Protein AF-A0A3B3HGQ7-F1 (afdb_monomer_lite)

Foldseek 3Di:
DDDPPDPPDDPPDDPVRVVVSVVVVVVVVVVVVVVVVVVVVVVVVVVVVVVVVVVVVVVVVVVVVVVVVVPDDPPQDDDPVRDHDDDDPDDDPPDDDDDDDDDDDDDDDDDDDD

Secondary structure (DSSP, 8-state):
----------TT--HHHHHHHHHHHHHHHHHHHHHHHHHHHHHHHHHHHHHHHHHHHHHHHHHHHHHHHHSS-----B-TT-PBP-------------PPPPP-----------

Structure (mmCIF, N/CA/C/O backbone):
data_AF-A0A3B3HGQ7-F1
#
_entry.id   AF-A0A3B3HGQ7-F1
#
loop_
_atom_site.group_PDB
_atom_site.id
_atom_site.type_symbol
_atom_site.label_atom_id
_atom_site.label_alt_id
_atom_site.label_comp_id
_atom_site.label_asym_id
_atom_site.label_entity_id
_atom_site.label_seq_id
_atom_site.pdbx_PDB_ins_code
_atom_site.Cartn_x
_atom_site.Cartn_y
_atom_site.Cartn_z
_atom_site.occupancy
_atom_site.B_iso_or_equiv
_atom_site.auth_seq_id
_atom_site.auth_comp_id
_atom_site.auth_asym_id
_atom_site.auth_atom_id
_atom_site.pdbx_PDB_model_num
ATOM 1 N N . MET A 1 1 ? 12.260 -3.301 5.645 1.00 44.53 1 MET A N 1
ATOM 2 C CA . MET A 1 1 ? 13.405 -2.471 5.221 1.00 44.53 1 MET A CA 1
ATOM 3 C C . MET A 1 1 ? 13.067 -1.932 3.849 1.00 44.53 1 MET A C 1
ATOM 5 O O . MET A 1 1 ? 12.835 -2.732 2.957 1.00 44.53 1 MET A O 1
ATOM 9 N N . SER A 1 2 ? 12.909 -0.620 3.703 1.00 55.00 2 SER A N 1
ATOM 10 C CA . SER A 1 2 ? 12.791 0.007 2.387 1.00 55.00 2 SER A CA 1
ATOM 11 C C . SER A 1 2 ? 14.203 0.291 1.888 1.00 55.00 2 SER A C 1
ATOM 13 O O . SER A 1 2 ? 14.837 1.236 2.354 1.00 55.00 2 SER A O 1
ATOM 15 N N . GLU A 1 3 ? 14.708 -0.554 0.993 1.00 64.00 3 GLU A N 1
ATOM 16 C CA . GLU A 1 3 ? 15.814 -0.160 0.125 1.00 64.00 3 GLU A CA 1
ATOM 17 C C . GLU A 1 3 ? 15.313 0.983 -0.763 1.00 64.00 3 GLU A C 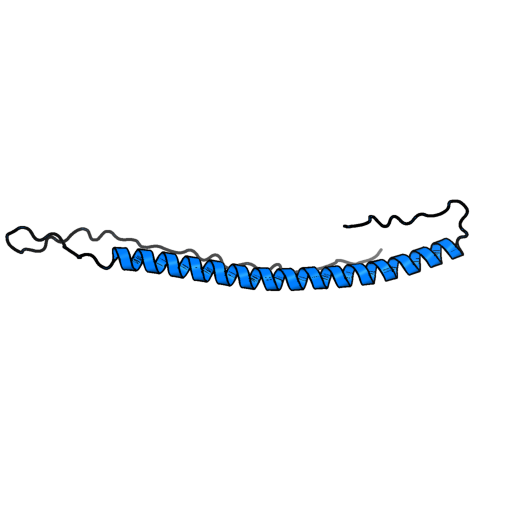1
ATOM 19 O O . GLU A 1 3 ? 14.281 0.878 -1.441 1.00 64.00 3 GLU A O 1
ATOM 24 N N . ASN A 1 4 ? 15.996 2.123 -0.660 1.00 61.78 4 ASN A N 1
ATOM 25 C CA . ASN A 1 4 ? 15.876 3.195 -1.632 1.00 61.78 4 ASN A CA 1
ATOM 26 C C . ASN A 1 4 ? 16.618 2.706 -2.876 1.00 61.78 4 ASN A C 1
ATOM 28 O O . ASN A 1 4 ? 17.834 2.843 -2.974 1.00 61.78 4 ASN A O 1
ATOM 32 N N . ASP A 1 5 ? 15.879 2.050 -3.769 1.00 67.50 5 ASP A N 1
ATOM 33 C CA . ASP A 1 5 ? 16.381 1.577 -5.058 1.00 67.50 5 ASP A CA 1
ATOM 34 C C . ASP A 1 5 ? 16.530 2.782 -5.996 1.00 67.50 5 ASP A C 1
ATOM 36 O O . ASP A 1 5 ? 15.691 3.026 -6.873 1.00 67.50 5 ASP A O 1
ATOM 40 N N . ASP A 1 6 ? 17.559 3.591 -5.747 1.00 70.94 6 ASP A N 1
ATOM 41 C CA . ASP A 1 6 ? 17.947 4.677 -6.633 1.00 70.94 6 ASP A CA 1
ATOM 42 C C . ASP A 1 6 ? 18.373 4.096 -7.988 1.00 70.94 6 ASP A C 1
ATOM 44 O O . ASP A 1 6 ? 19.082 3.089 -8.080 1.00 70.94 6 ASP A O 1
ATOM 48 N N . ILE A 1 7 ? 17.924 4.726 -9.076 1.00 69.38 7 ILE A N 1
ATOM 49 C CA . ILE A 1 7 ? 18.336 4.328 -10.421 1.00 69.38 7 ILE A CA 1
ATOM 50 C C . ILE A 1 7 ? 19.794 4.753 -10.598 1.00 69.38 7 ILE A C 1
ATOM 52 O O . ILE A 1 7 ? 20.079 5.899 -10.939 1.00 69.38 7 ILE A O 1
ATOM 56 N N . GLU A 1 8 ? 20.719 3.821 -10.401 1.00 74.81 8 GLU A N 1
ATOM 57 C CA . GLU A 1 8 ? 22.127 4.039 -10.721 1.00 74.81 8 GLU A CA 1
ATOM 58 C C . GLU A 1 8 ? 22.286 4.111 -12.247 1.00 74.81 8 GLU A C 1
ATOM 60 O O . GLU A 1 8 ? 22.254 3.094 -12.946 1.00 74.81 8 GLU A O 1
ATOM 65 N N . VAL A 1 9 ? 22.352 5.319 -12.802 1.00 70.56 9 VAL A N 1
ATOM 66 C CA . VAL A 1 9 ? 22.639 5.519 -14.225 1.00 70.56 9 VAL A CA 1
ATOM 67 C C . VAL A 1 9 ? 24.147 5.627 -14.374 1.00 70.56 9 VAL A C 1
ATOM 69 O O . VAL A 1 9 ? 24.746 6.586 -13.894 1.00 70.56 9 VAL A O 1
ATOM 72 N N . ASP A 1 10 ? 24.748 4.645 -15.039 1.00 78.88 10 ASP A N 1
ATOM 73 C CA . ASP A 1 10 ? 26.144 4.731 -15.453 1.00 78.88 10 ASP A CA 1
ATOM 74 C C . ASP A 1 10 ? 26.289 5.900 -16.439 1.00 78.88 10 ASP A C 1
ATOM 76 O O . ASP A 1 10 ? 25.510 6.016 -17.392 1.00 78.88 10 ASP A O 1
ATOM 80 N N . SER A 1 11 ? 27.243 6.798 -16.197 1.00 76.31 11 SER A N 1
ATOM 81 C CA . SER A 1 11 ? 27.434 8.004 -17.010 1.00 76.31 11 SER A CA 1
ATOM 82 C C . SER A 1 11 ? 27.799 7.687 -18.462 1.00 76.31 11 SER A C 1
ATOM 84 O O . SER A 1 11 ? 27.541 8.512 -19.339 1.00 76.31 11 SER A O 1
ATOM 86 N N . ASP A 1 12 ? 28.323 6.484 -18.716 1.00 84.75 12 ASP A N 1
ATOM 87 C CA . ASP A 1 12 ? 28.682 5.994 -20.050 1.00 84.75 12 ASP A CA 1
ATOM 88 C C . ASP A 1 12 ? 27.590 5.100 -20.679 1.00 84.75 12 ASP A C 1
ATOM 90 O O . ASP A 1 12 ? 27.791 4.506 -21.744 1.00 84.75 12 ASP A O 1
ATOM 94 N N . ALA A 1 13 ? 26.407 4.998 -20.059 1.00 86.38 13 ALA A N 1
ATOM 95 C CA . ALA A 1 13 ? 25.307 4.199 -20.586 1.00 86.38 13 ALA A CA 1
ATOM 96 C C . ALA A 1 13 ? 24.765 4.774 -21.903 1.00 86.38 13 ALA A C 1
ATOM 98 O O . ALA A 1 13 ? 24.434 5.956 -22.032 1.00 86.38 13 ALA A O 1
ATOM 99 N N . SER A 1 14 ? 24.586 3.903 -22.893 1.00 93.56 14 SER A N 1
ATOM 100 C CA . SER A 1 14 ? 23.926 4.282 -24.138 1.00 93.56 14 SER A CA 1
ATOM 101 C C . SER A 1 14 ? 22.461 4.660 -23.894 1.00 93.56 14 SER A C 1
ATOM 103 O O . SER A 1 14 ? 21.790 4.145 -22.997 1.00 93.56 14 SER A O 1
ATOM 105 N N . ARG A 1 15 ? 21.911 5.520 -24.759 1.00 93.25 15 ARG A N 1
ATOM 106 C CA . ARG A 1 15 ? 20.502 5.939 -24.679 1.00 93.25 15 ARG A CA 1
ATOM 107 C C . ARG A 1 15 ? 19.530 4.753 -24.655 1.00 93.25 15 ARG A C 1
ATOM 109 O O . ARG A 1 15 ? 18.523 4.824 -23.961 1.00 93.25 15 ARG A O 1
ATOM 116 N N . ALA A 1 16 ? 19.824 3.688 -25.403 1.00 94.38 16 ALA A N 1
ATOM 117 C CA . ALA A 1 16 ? 19.011 2.472 -25.402 1.00 94.38 16 ALA A CA 1
ATOM 118 C C . ALA A 1 16 ? 18.998 1.811 -24.014 1.00 94.38 16 ALA A C 1
ATOM 120 O O . ALA A 1 16 ? 17.925 1.577 -23.472 1.00 94.38 16 ALA A O 1
ATOM 121 N N . GLN A 1 17 ? 20.165 1.644 -23.384 1.00 91.69 17 GLN A N 1
ATOM 122 C CA . GLN A 1 17 ? 20.276 1.069 -22.036 1.00 91.69 17 GLN A CA 1
ATOM 123 C C . GLN A 1 17 ? 19.530 1.894 -20.979 1.00 91.69 17 GLN A C 1
ATOM 125 O O . GLN A 1 17 ? 18.884 1.329 -20.100 1.00 91.69 17 GLN A O 1
ATOM 130 N N . ILE A 1 18 ? 19.575 3.227 -21.074 1.00 92.25 18 ILE A N 1
ATOM 131 C CA . ILE A 1 18 ? 18.828 4.110 -20.166 1.00 92.25 18 ILE A CA 1
ATOM 132 C C . ILE A 1 18 ? 17.316 3.904 -20.332 1.00 92.25 18 ILE A C 1
ATOM 134 O O . ILE A 1 18 ? 16.592 3.835 -19.340 1.00 92.25 18 ILE A O 1
ATOM 138 N N . LEU A 1 19 ? 16.830 3.791 -21.572 1.00 94.62 19 LEU A N 1
ATOM 139 C CA . LEU A 1 19 ? 15.410 3.563 -21.853 1.00 94.62 19 LEU A CA 1
ATOM 140 C C . LEU A 1 19 ? 14.941 2.182 -21.381 1.00 94.62 19 LEU A C 1
ATOM 142 O O . LEU A 1 19 ? 13.858 2.081 -20.799 1.00 94.62 19 LEU A O 1
ATOM 146 N N . ASP A 1 20 ? 15.755 1.148 -21.585 1.00 93.19 20 ASP A N 1
ATOM 147 C CA . ASP A 1 20 ? 15.462 -0.212 -21.128 1.00 93.19 20 ASP A CA 1
ATOM 148 C C . ASP A 1 20 ? 15.376 -0.251 -19.596 1.00 93.19 20 ASP A C 1
ATOM 150 O O . ASP A 1 20 ? 14.345 -0.640 -19.042 1.00 93.19 20 ASP A O 1
ATOM 154 N N . LYS A 1 21 ? 16.388 0.291 -18.902 1.00 91.06 21 LYS A N 1
ATOM 155 C CA . LYS A 1 21 ? 16.417 0.362 -17.432 1.00 91.06 21 LYS A CA 1
ATOM 156 C C . LYS A 1 21 ? 15.266 1.197 -16.867 1.00 91.06 21 LYS A C 1
ATOM 158 O O . LYS A 1 21 ? 14.649 0.811 -15.875 1.00 91.06 21 LYS A O 1
ATOM 163 N N . ALA A 1 22 ? 14.928 2.319 -17.504 1.00 92.06 22 ALA A N 1
ATOM 164 C CA . ALA A 1 22 ? 13.776 3.127 -17.106 1.00 92.06 22 ALA A CA 1
ATOM 165 C C . ALA A 1 22 ? 12.459 2.351 -17.264 1.00 92.06 22 ALA A C 1
ATOM 167 O O . ALA A 1 22 ? 11.594 2.406 -16.388 1.00 92.06 22 ALA A O 1
ATOM 168 N N . THR A 1 23 ? 12.311 1.597 -18.354 1.00 95.75 23 THR A N 1
ATOM 169 C CA . THR A 1 23 ? 11.121 0.778 -18.608 1.00 95.75 23 THR A CA 1
ATOM 170 C C . THR A 1 23 ? 10.979 -0.326 -17.563 1.00 95.75 23 THR A C 1
ATOM 172 O O . THR A 1 23 ? 9.897 -0.492 -16.991 1.00 95.75 23 THR A O 1
ATOM 175 N N . GLU A 1 24 ? 12.064 -1.040 -17.264 1.00 93.38 24 GLU A N 1
ATOM 176 C CA . GLU A 1 24 ? 12.102 -2.058 -16.211 1.00 93.38 24 GLU A CA 1
ATOM 177 C C . GLU A 1 24 ? 11.755 -1.471 -14.843 1.00 93.38 24 GLU A C 1
ATOM 179 O O . GLU A 1 24 ? 10.905 -2.018 -14.133 1.00 93.38 24 GLU A O 1
ATOM 184 N N . TYR A 1 25 ? 12.337 -0.321 -14.497 1.00 94.12 25 TYR A N 1
ATOM 185 C CA . TYR A 1 25 ? 12.080 0.341 -13.223 1.00 94.12 25 TYR A CA 1
ATOM 186 C C . TYR A 1 25 ? 10.622 0.784 -13.084 1.00 94.12 25 TYR A C 1
ATOM 188 O O . TYR A 1 25 ? 10.000 0.540 -12.052 1.00 94.12 25 TYR A O 1
ATOM 196 N N . ILE A 1 26 ? 10.022 1.356 -14.134 1.00 94.75 26 ILE A N 1
ATOM 197 C CA . ILE A 1 26 ? 8.595 1.711 -14.127 1.00 94.75 26 ILE A CA 1
ATOM 198 C C . ILE A 1 26 ? 7.737 0.469 -13.851 1.00 94.75 26 ILE A C 1
ATOM 200 O O . ILE A 1 26 ? 6.806 0.524 -13.046 1.00 94.75 26 ILE A O 1
ATOM 204 N N . GLN A 1 27 ? 8.031 -0.663 -14.493 1.00 96.62 27 GLN A N 1
ATOM 205 C CA . GLN A 1 27 ? 7.280 -1.903 -14.275 1.00 96.62 27 GLN A CA 1
ATOM 206 C C . GLN A 1 27 ? 7.501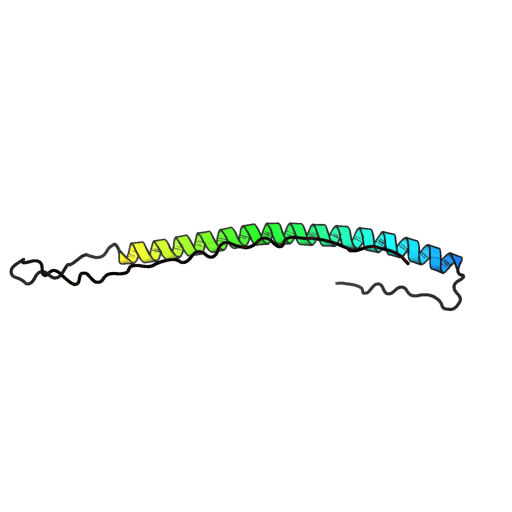 -2.486 -12.877 1.00 96.62 27 GLN A C 1
ATOM 208 O O . GLN A 1 27 ? 6.561 -2.991 -12.258 1.00 96.62 27 GLN A O 1
ATOM 213 N N . PHE A 1 28 ? 8.732 -2.438 -12.373 1.00 94.38 28 PHE A N 1
ATOM 214 C CA . PHE A 1 28 ? 9.059 -2.831 -11.009 1.00 94.38 28 PHE A CA 1
ATOM 215 C C . PHE A 1 28 ? 8.294 -1.979 -9.992 1.00 94.38 28 PHE A C 1
ATOM 217 O O . PHE A 1 28 ? 7.564 -2.531 -9.173 1.00 94.38 28 PHE A O 1
ATOM 224 N N . MET A 1 29 ? 8.357 -0.652 -10.107 1.00 95.81 29 MET A N 1
ATOM 225 C CA . MET A 1 29 ? 7.661 0.267 -9.205 1.00 95.81 29 MET A CA 1
ATOM 226 C C . MET A 1 29 ? 6.143 0.104 -9.265 1.00 95.81 29 MET A C 1
ATOM 228 O O . MET A 1 29 ? 5.483 0.169 -8.233 1.00 95.81 29 MET A O 1
ATOM 232 N N . ARG A 1 30 ? 5.565 -0.188 -10.438 1.00 97.00 30 ARG A N 1
ATOM 233 C CA . ARG A 1 30 ? 4.136 -0.537 -10.546 1.00 97.00 30 ARG A CA 1
ATOM 234 C C . ARG A 1 30 ? 3.782 -1.773 -9.718 1.00 97.00 30 ARG A C 1
ATOM 236 O O . ARG A 1 30 ? 2.785 -1.746 -9.003 1.00 97.00 30 ARG A O 1
ATOM 243 N N . ARG A 1 31 ? 4.593 -2.835 -9.795 1.00 96.81 31 ARG A N 1
ATOM 244 C CA . ARG A 1 31 ? 4.402 -4.059 -8.996 1.00 96.81 31 ARG A CA 1
ATOM 245 C C . ARG A 1 31 ? 4.595 -3.787 -7.502 1.00 96.81 31 ARG A C 1
ATOM 247 O O . ARG A 1 31 ? 3.739 -4.172 -6.715 1.00 96.81 31 ARG A O 1
ATOM 254 N N . LYS A 1 32 ? 5.652 -3.058 -7.129 1.00 96.00 32 LYS A N 1
ATOM 255 C CA . LYS A 1 32 ? 5.946 -2.655 -5.742 1.00 96.00 32 LYS A CA 1
ATOM 256 C C . LYS A 1 32 ? 4.791 -1.849 -5.136 1.00 96.00 32 LYS A C 1
ATOM 258 O O . LYS A 1 32 ? 4.307 -2.182 -4.060 1.00 96.00 32 LYS A O 1
ATOM 263 N N . ASN A 1 33 ? 4.274 -0.863 -5.870 1.00 96.50 33 ASN A N 1
ATOM 264 C CA . ASN A 1 33 ? 3.115 -0.074 -5.448 1.00 96.50 33 ASN A CA 1
ATOM 265 C C . ASN A 1 33 ? 1.850 -0.923 -5.309 1.00 96.50 33 ASN A C 1
ATOM 267 O O . ASN A 1 33 ? 1.055 -0.677 -4.409 1.00 96.50 33 ASN A O 1
ATOM 271 N N . HIS A 1 34 ? 1.653 -1.917 -6.177 1.00 98.00 34 HIS A N 1
ATOM 272 C CA . HIS A 1 34 ? 0.513 -2.822 -6.068 1.00 98.00 34 HIS A CA 1
ATOM 273 C C . HIS A 1 34 ? 0.555 -3.638 -4.771 1.00 98.00 34 HIS A C 1
ATOM 275 O O . HIS A 1 34 ? -0.443 -3.679 -4.056 1.00 98.00 34 HIS A O 1
ATOM 281 N N . THR A 1 35 ? 1.715 -4.206 -4.425 1.00 97.50 35 THR A N 1
ATOM 282 C CA . THR A 1 35 ? 1.905 -4.903 -3.145 1.00 97.50 35 THR A CA 1
ATOM 283 C C . THR A 1 35 ? 1.678 -3.967 -1.960 1.00 97.50 35 THR A C 1
ATOM 285 O O . THR A 1 35 ? 0.908 -4.298 -1.069 1.00 97.50 35 THR A O 1
ATOM 288 N N . HIS A 1 36 ? 2.247 -2.758 -1.976 1.00 97.88 36 HIS A N 1
ATOM 289 C CA . HIS A 1 36 ? 2.012 -1.788 -0.900 1.00 97.88 36 HIS A CA 1
ATOM 290 C C . HIS A 1 36 ? 0.542 -1.391 -0.763 1.00 97.88 36 HIS A C 1
ATOM 292 O O . HIS A 1 36 ? 0.059 -1.219 0.351 1.00 97.88 36 HIS A O 1
ATOM 298 N N . GLN A 1 37 ? -0.184 -1.254 -1.874 1.00 98.62 37 GLN A N 1
ATOM 299 C CA . GLN A 1 37 ? -1.611 -0.958 -1.828 1.00 98.62 37 GLN A CA 1
ATOM 300 C C . GLN A 1 37 ? -2.397 -2.107 -1.188 1.00 98.62 37 GLN A C 1
ATOM 302 O O . GLN A 1 37 ? -3.264 -1.849 -0.357 1.00 98.62 37 GLN A O 1
ATOM 307 N N . GLN A 1 38 ? -2.054 -3.354 -1.521 1.00 98.50 38 GLN A N 1
ATOM 308 C CA . GLN A 1 38 ? -2.635 -4.533 -0.885 1.00 98.50 38 GLN A CA 1
ATOM 309 C C . GLN A 1 38 ? -2.362 -4.544 0.627 1.00 98.50 38 GLN A C 1
ATOM 311 O O . GLN A 1 38 ? -3.300 -4.684 1.409 1.00 98.50 38 GLN A O 1
ATOM 316 N N . ASP A 1 39 ? -1.115 -4.302 1.042 1.00 98.38 39 ASP A N 1
ATOM 317 C CA . ASP A 1 39 ? -0.741 -4.235 2.459 1.00 98.38 39 ASP A CA 1
ATOM 318 C C . ASP A 1 39 ? -1.521 -3.132 3.201 1.00 98.38 39 ASP A C 1
ATOM 320 O O . ASP A 1 39 ? -2.005 -3.337 4.316 1.00 98.38 39 ASP A O 1
ATOM 324 N N . ILE A 1 40 ? -1.682 -1.955 2.581 1.00 98.69 40 ILE A N 1
ATOM 325 C CA . ILE A 1 40 ? -2.473 -0.843 3.130 1.00 98.69 40 ILE A CA 1
ATOM 326 C C . ILE A 1 40 ? -3.934 -1.258 3.320 1.00 98.69 40 ILE A C 1
ATOM 328 O O . ILE A 1 40 ? -4.532 -0.943 4.352 1.00 98.69 40 ILE A O 1
ATOM 332 N N . ASP A 1 41 ? -4.524 -1.927 2.333 1.00 98.75 41 ASP A N 1
ATOM 333 C CA . ASP A 1 41 ? -5.926 -2.333 2.379 1.00 98.75 41 ASP A CA 1
ATOM 334 C C . ASP A 1 41 ? -6.158 -3.410 3.453 1.00 98.75 41 ASP A C 1
ATOM 336 O O . ASP A 1 41 ? -7.122 -3.324 4.224 1.00 98.75 41 ASP A O 1
ATOM 340 N N . ASP A 1 42 ? -5.228 -4.357 3.587 1.00 98.69 42 ASP A N 1
ATOM 341 C CA . ASP A 1 42 ? -5.248 -5.372 4.641 1.00 98.69 42 ASP A CA 1
ATOM 342 C C . ASP A 1 42 ? -5.107 -4.744 6.037 1.00 98.69 42 ASP A C 1
ATOM 344 O O . ASP A 1 42 ? -5.882 -5.066 6.946 1.00 98.69 42 ASP A O 1
ATOM 348 N N . LEU A 1 43 ? -4.194 -3.782 6.211 1.00 98.81 43 LEU A N 1
ATOM 349 C CA . LEU A 1 43 ? -4.029 -3.044 7.469 1.00 98.81 43 LEU A CA 1
ATOM 350 C C . LEU A 1 43 ? -5.268 -2.219 7.828 1.00 98.81 43 LEU A C 1
ATOM 352 O O . LEU A 1 43 ? -5.688 -2.205 8.986 1.00 98.81 43 LEU A O 1
ATOM 356 N N . LYS A 1 44 ? -5.900 -1.560 6.852 1.00 98.75 44 LYS A N 1
ATOM 357 C CA . LYS A 1 44 ? -7.156 -0.826 7.074 1.00 98.75 44 LYS A CA 1
ATOM 358 C C . LYS A 1 44 ? -8.266 -1.749 7.564 1.00 98.75 44 LYS A C 1
ATOM 360 O O . LYS A 1 44 ? -8.981 -1.398 8.501 1.00 98.75 44 LYS A O 1
ATOM 365 N N . LYS A 1 45 ? -8.396 -2.938 6.968 1.00 98.75 45 LYS A N 1
ATOM 366 C CA . LYS A 1 45 ? -9.384 -3.938 7.391 1.00 98.75 45 LYS A CA 1
ATOM 367 C C . LYS A 1 45 ? -9.122 -4.422 8.817 1.00 98.75 45 LYS A C 1
ATOM 369 O O . LYS A 1 45 ? -10.063 -4.535 9.601 1.00 98.75 45 LYS A O 1
ATOM 374 N N . GLN A 1 46 ? -7.861 -4.682 9.162 1.00 98.75 46 GLN A N 1
ATOM 375 C CA . GLN A 1 46 ? -7.475 -5.061 10.523 1.00 98.75 46 GLN A CA 1
ATOM 376 C C . GLN A 1 46 ? -7.784 -3.945 11.530 1.00 98.75 46 GLN A C 1
ATOM 378 O O . GLN A 1 46 ? -8.410 -4.215 12.554 1.00 98.75 46 GLN A O 1
ATOM 383 N N . ASN A 1 47 ? -7.436 -2.694 11.218 1.00 98.69 47 ASN A N 1
ATOM 384 C CA . ASN A 1 47 ? -7.740 -1.546 12.076 1.00 98.69 47 ASN A CA 1
ATOM 385 C C . ASN A 1 47 ? -9.244 -1.374 12.298 1.00 98.69 47 ASN A C 1
ATOM 387 O O . ASN A 1 47 ? -9.666 -1.213 13.438 1.00 98.69 47 ASN A O 1
ATOM 391 N N . ALA A 1 48 ? -10.068 -1.503 11.254 1.00 98.62 48 ALA A N 1
ATOM 392 C CA . ALA A 1 48 ? -11.521 -1.421 11.397 1.00 98.62 48 ALA A CA 1
ATOM 393 C C . ALA A 1 48 ? -12.074 -2.467 12.387 1.00 98.62 48 ALA A C 1
ATOM 395 O O . ALA A 1 48 ? -12.933 -2.153 13.215 1.00 98.62 48 ALA A O 1
ATOM 396 N N . LEU A 1 49 ? -11.555 -3.701 12.346 1.00 98.56 49 LEU A N 1
ATOM 397 C CA . LEU A 1 49 ? -11.935 -4.756 13.291 1.00 98.56 49 LEU A CA 1
ATOM 398 C C . LEU A 1 49 ? -11.478 -4.441 14.719 1.00 98.56 49 LEU A C 1
ATOM 400 O O . LEU A 1 49 ? -12.246 -4.632 15.663 1.00 98.56 49 LEU A O 1
ATOM 404 N N . LEU A 1 50 ? -10.252 -3.946 14.887 1.00 98.50 50 LEU A N 1
ATOM 405 C CA . LEU A 1 50 ? -9.725 -3.560 16.196 1.00 98.50 50 LEU A CA 1
ATOM 406 C C . LEU A 1 50 ? -10.521 -2.399 16.799 1.00 98.50 50 LEU A C 1
ATOM 408 O O . LEU A 1 50 ? -10.928 -2.475 17.955 1.00 98.50 50 LEU A O 1
ATOM 412 N N . GLU A 1 51 ? -10.831 -1.366 16.018 1.00 98.31 51 GLU A N 1
ATOM 413 C CA . GLU A 1 51 ? -11.667 -0.251 16.467 1.00 98.31 51 GLU A CA 1
ATOM 414 C C . GLU A 1 51 ? -13.075 -0.705 16.869 1.00 98.31 51 GLU A C 1
ATOM 416 O O . GLU A 1 51 ? -13.661 -0.176 17.815 1.00 98.31 51 GLU A O 1
ATOM 421 N N . GLN A 1 52 ? -13.651 -1.682 16.159 1.00 97.94 52 GLN A N 1
ATOM 422 C CA . GLN A 1 52 ? -14.935 -2.265 16.542 1.00 97.94 52 GLN A CA 1
ATOM 423 C C . GLN A 1 52 ? -14.838 -2.990 17.891 1.00 97.94 52 GLN A C 1
ATOM 425 O O . GLN A 1 52 ? -15.730 -2.841 18.729 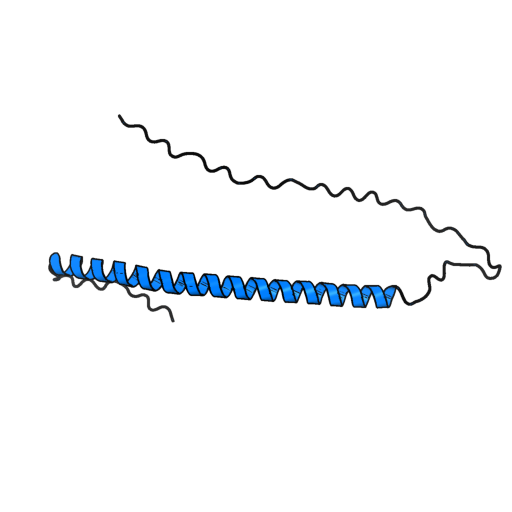1.00 97.94 52 GLN A O 1
ATOM 430 N N . GLN A 1 53 ? -13.763 -3.747 18.122 1.00 97.81 53 GLN A N 1
ATOM 431 C CA . GLN A 1 53 ? -13.531 -4.430 19.397 1.00 97.81 53 GLN A CA 1
ATOM 432 C C . GLN A 1 53 ? -13.330 -3.436 20.543 1.00 97.81 53 GLN A C 1
ATOM 434 O O . GLN A 1 53 ? -13.955 -3.593 21.591 1.00 97.81 53 GLN A O 1
ATOM 439 N N . VAL A 1 54 ? -12.527 -2.389 20.334 1.00 97.50 54 VAL A N 1
ATOM 440 C CA . VAL A 1 54 ? -12.311 -1.320 21.322 1.00 97.50 54 VAL A CA 1
ATOM 441 C C . VAL A 1 54 ? -13.641 -0.668 21.695 1.00 97.50 54 VAL A C 1
ATOM 443 O O . VAL A 1 54 ? -13.996 -0.662 22.872 1.00 97.50 54 VAL A O 1
ATOM 446 N N . ARG A 1 55 ? -14.447 -0.250 20.708 1.00 96.62 55 ARG A N 1
ATOM 447 C CA . ARG A 1 55 ? -15.780 0.333 20.952 1.00 96.62 55 ARG A CA 1
ATOM 448 C C . ARG A 1 55 ? -16.711 -0.609 21.722 1.00 96.62 55 ARG A C 1
ATOM 450 O O . ARG A 1 55 ? -17.445 -0.174 22.610 1.00 96.62 55 ARG A O 1
ATOM 457 N N . ALA A 1 56 ? -16.703 -1.905 21.401 1.00 94.44 56 ALA A N 1
ATOM 458 C CA . ALA A 1 56 ? -17.519 -2.895 22.103 1.00 94.44 56 ALA A CA 1
ATOM 459 C C . ALA A 1 56 ? -17.089 -3.067 23.571 1.00 94.44 56 ALA A C 1
ATOM 461 O O 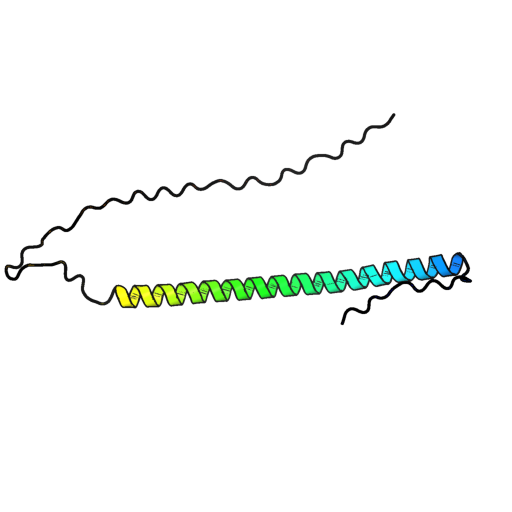. ALA A 1 56 ? -17.943 -3.139 24.457 1.00 94.44 56 ALA A O 1
ATOM 462 N N . LEU A 1 57 ? -15.780 -3.092 23.835 1.00 94.62 57 LEU A N 1
ATOM 463 C CA . LEU A 1 57 ? -15.222 -3.191 25.185 1.00 94.62 57 LEU A CA 1
ATOM 464 C C . LEU A 1 57 ? -15.488 -1.929 26.010 1.00 94.62 57 LEU A C 1
ATOM 466 O O . LEU A 1 57 ? -15.877 -2.033 27.173 1.00 94.62 57 LEU A O 1
ATOM 470 N N . GLU A 1 58 ? -15.339 -0.747 25.415 1.00 93.88 58 GLU A N 1
ATOM 471 C CA . GLU A 1 58 ? -15.673 0.530 26.053 1.00 93.88 58 GLU A CA 1
ATOM 472 C C . GLU A 1 58 ? -17.154 0.585 26.442 1.00 93.88 58 GLU A C 1
ATOM 474 O O . GLU A 1 58 ? -17.481 0.936 27.578 1.00 93.88 58 GLU A O 1
ATOM 479 N N . LYS A 1 59 ? -18.051 0.135 25.553 1.00 91.81 59 LYS A N 1
ATOM 480 C CA . LYS A 1 59 ? -19.486 0.018 25.848 1.00 91.81 59 LYS A CA 1
ATOM 481 C C . LYS A 1 59 ? -19.768 -0.983 26.970 1.00 91.81 59 LYS A C 1
ATOM 483 O O . LYS A 1 59 ? -20.555 -0.688 27.865 1.00 91.81 59 LYS A O 1
ATOM 488 N N . ALA A 1 60 ? -19.135 -2.156 26.953 1.00 87.19 60 ALA A N 1
ATOM 489 C CA . ALA A 1 60 ? -19.322 -3.167 27.994 1.00 87.19 60 ALA A CA 1
ATOM 490 C C . ALA A 1 60 ? -18.836 -2.673 29.367 1.00 87.19 60 ALA A C 1
ATOM 492 O O . ALA A 1 60 ? -19.528 -2.857 30.369 1.00 87.19 60 ALA A O 1
ATOM 493 N N . LYS A 1 61 ? -17.687 -1.988 29.413 1.00 85.62 61 LYS A N 1
ATOM 494 C CA . LYS A 1 61 ? -17.144 -1.385 30.637 1.00 85.62 61 LYS A CA 1
ATOM 495 C C . LYS A 1 61 ? -18.028 -0.244 31.153 1.00 85.62 61 LYS A C 1
ATOM 497 O O . LYS A 1 61 ? -18.297 -0.189 32.351 1.00 85.62 61 LYS A O 1
ATOM 502 N N . GLY A 1 62 ? -18.521 0.623 30.267 1.00 73.44 62 GLY A N 1
ATOM 503 C CA . GLY A 1 62 ? -19.478 1.676 30.617 1.00 73.44 62 GLY A CA 1
ATOM 504 C C . GLY A 1 62 ? -20.787 1.113 31.179 1.00 73.44 62 GLY A C 1
ATOM 505 O O . GLY A 1 62 ? -21.252 1.554 32.228 1.00 73.44 62 GLY A O 1
ATOM 506 N N . ASN A 1 63 ? -21.338 0.072 30.549 1.00 67.56 63 ASN A N 1
ATOM 507 C CA . ASN A 1 63 ? -22.548 -0.602 31.023 1.00 67.56 63 ASN A CA 1
ATOM 508 C C . ASN A 1 63 ? -22.348 -1.300 32.378 1.00 67.56 63 ASN A C 1
ATOM 510 O O . ASN A 1 63 ? -23.238 -1.232 33.223 1.00 67.56 63 ASN A O 1
ATOM 514 N N . ALA A 1 64 ? -21.196 -1.938 32.612 1.00 63.06 64 ALA A N 1
ATOM 515 C CA . ALA A 1 64 ? -20.882 -2.557 33.901 1.00 63.06 64 ALA A CA 1
ATOM 516 C C . ALA A 1 64 ? -20.814 -1.517 35.035 1.00 63.06 64 ALA A C 1
ATOM 518 O O . ALA A 1 64 ? -21.303 -1.765 36.138 1.00 63.06 64 ALA A O 1
ATOM 519 N N . GLN A 1 65 ? -20.276 -0.326 34.757 1.00 60.25 65 GLN A N 1
ATOM 520 C CA . GLN A 1 65 ? -20.213 0.759 35.736 1.00 60.25 65 GLN A CA 1
ATOM 521 C C . GLN A 1 65 ? -21.591 1.389 35.998 1.00 60.25 65 GLN A C 1
ATOM 523 O O . GLN A 1 65 ? -21.921 1.688 37.143 1.00 60.25 65 GLN A O 1
ATOM 528 N N . LEU A 1 66 ? -22.436 1.524 34.969 1.00 57.44 66 LEU A N 1
ATOM 529 C CA . LEU A 1 66 ? -23.814 1.992 35.142 1.00 57.44 66 LEU A CA 1
ATOM 530 C C . LEU A 1 66 ? -24.665 0.978 35.923 1.00 57.44 66 LEU A C 1
ATOM 532 O O . LEU A 1 66 ? -25.405 1.373 36.815 1.00 57.44 66 LEU A O 1
ATOM 536 N N . GLN A 1 67 ? -24.519 -0.330 35.694 1.00 55.25 67 GLN A N 1
ATOM 537 C CA . GLN A 1 67 ? -25.229 -1.339 36.495 1.00 55.25 67 GLN A CA 1
ATOM 538 C C . GLN A 1 67 ? -24.755 -1.398 37.955 1.00 55.25 67 GLN A C 1
ATOM 540 O O . GLN A 1 67 ? -25.588 -1.557 38.847 1.00 55.25 67 GLN A O 1
ATOM 545 N N . SER A 1 68 ? -23.459 -1.194 38.219 1.00 52.78 68 SER A N 1
ATOM 546 C CA . SER A 1 68 ? -22.942 -1.052 39.590 1.00 52.78 68 SER A CA 1
ATOM 547 C C . SER A 1 68 ? -23.514 0.177 40.307 1.00 52.78 68 SER A C 1
ATOM 549 O O . SER A 1 68 ? -23.687 0.143 41.522 1.00 52.78 68 SER A O 1
ATOM 551 N N . ASN A 1 69 ? -23.845 1.241 39.570 1.00 52.88 69 ASN A N 1
ATOM 552 C CA . ASN A 1 69 ? -24.423 2.464 40.132 1.00 52.88 69 ASN A CA 1
ATOM 553 C C . ASN A 1 69 ? -25.963 2.452 40.182 1.00 52.88 69 ASN A C 1
ATOM 555 O O . ASN A 1 69 ? -26.547 3.234 40.926 1.00 52.88 69 ASN A O 1
ATOM 559 N N . HIS A 1 70 ? -26.634 1.574 39.429 1.00 51.41 70 HIS A N 1
ATOM 560 C CA . HIS A 1 70 ? -28.098 1.422 39.444 1.00 51.41 70 HIS A CA 1
ATOM 561 C C . HIS A 1 70 ? -28.599 0.303 40.368 1.00 51.41 70 HIS A C 1
ATOM 563 O O . HIS A 1 70 ? -29.806 0.130 40.518 1.00 51.41 70 HIS A O 1
ATOM 569 N N . SER A 1 71 ? -27.697 -0.432 41.022 1.00 55.09 71 SER A N 1
ATOM 570 C CA . SER A 1 71 ? -28.036 -1.468 42.000 1.00 55.09 71 SER A CA 1
ATOM 5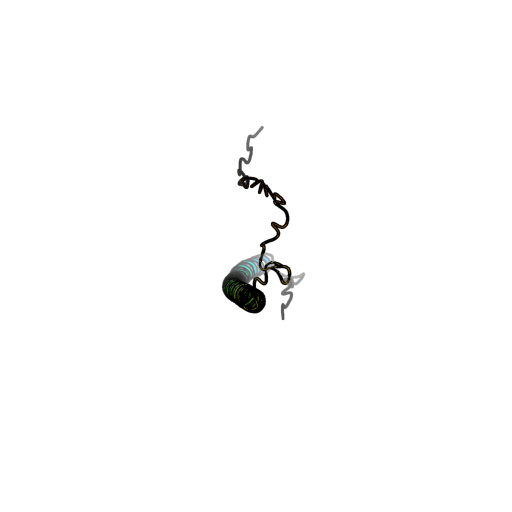71 C C . SER A 1 71 ? -27.564 -1.089 43.403 1.00 55.09 71 SER A C 1
ATOM 573 O O . SER A 1 71 ? -26.862 -1.850 44.064 1.00 55.09 71 SER A O 1
ATOM 575 N N . SER A 1 72 ? -27.939 0.101 43.863 1.00 50.03 72 SER A N 1
ATOM 576 C CA . SER A 1 72 ? -27.990 0.457 45.284 1.00 50.03 72 SER A CA 1
ATOM 577 C C . SER A 1 72 ? -28.945 1.630 45.454 1.00 50.03 72 SER A C 1
ATOM 579 O O . SER A 1 72 ? -28.558 2.785 45.346 1.00 50.03 72 SER A O 1
ATOM 581 N N . ASP A 1 73 ? -30.204 1.269 45.680 1.00 52.31 73 ASP A N 1
ATOM 582 C CA . ASP A 1 73 ? -31.149 2.016 46.498 1.00 52.31 73 ASP A CA 1
ATOM 583 C C . ASP A 1 73 ? -31.351 3.488 46.104 1.00 52.31 73 ASP A C 1
ATOM 585 O O . ASP A 1 73 ? -30.712 4.412 46.606 1.00 52.31 73 ASP A O 1
ATOM 589 N N . SER A 1 74 ? -32.346 3.693 45.241 1.00 50.50 74 SER A N 1
ATOM 590 C CA . SER A 1 74 ? -33.182 4.894 45.208 1.00 50.50 74 SER A CA 1
ATOM 591 C C . SER A 1 74 ? -33.845 5.099 46.586 1.00 50.50 74 SER A C 1
ATOM 593 O O . SER A 1 74 ? -35.069 5.058 46.722 1.00 50.50 74 SER A O 1
ATOM 595 N N . SER A 1 75 ? -33.037 5.352 47.615 1.00 53.38 75 SER A N 1
ATOM 596 C CA . SER A 1 75 ? -33.451 5.881 48.904 1.00 53.38 75 SER A CA 1
ATOM 597 C C . SER A 1 75 ? -33.721 7.365 48.688 1.00 53.38 75 SER A C 1
ATOM 599 O O . SER A 1 75 ? -32.949 8.247 49.063 1.00 53.38 75 SER A O 1
ATOM 601 N N . LEU A 1 76 ? -34.801 7.644 47.956 1.00 54.62 76 LEU A N 1
ATOM 602 C CA . LEU A 1 76 ? -35.382 8.970 47.867 1.00 54.62 76 LEU A CA 1
ATOM 603 C C . LEU A 1 76 ? -35.754 9.356 49.292 1.00 54.62 76 LEU A C 1
ATOM 605 O O . LEU A 1 76 ? -36.752 8.876 49.817 1.00 54.62 76 LEU A O 1
ATOM 609 N N . TYR A 1 77 ? -34.883 10.148 49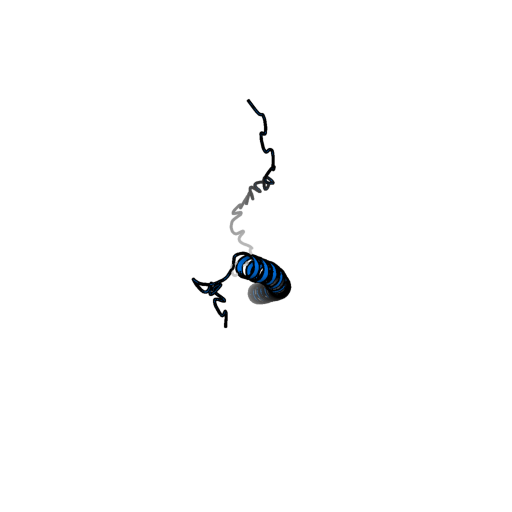.916 1.00 56.09 77 TYR A N 1
ATOM 610 C CA . TYR A 1 77 ? -35.029 10.814 51.202 1.00 56.09 77 TYR A CA 1
ATOM 611 C C . TYR A 1 77 ? -36.483 10.838 51.702 1.00 56.09 77 TYR A C 1
ATOM 613 O O . TYR A 1 77 ? -37.260 11.733 51.383 1.00 56.09 77 TYR A O 1
ATOM 621 N N . THR A 1 78 ? -36.864 9.855 52.515 1.00 65.19 78 THR A N 1
ATOM 622 C CA . THR A 1 78 ? -38.053 9.959 53.360 1.00 65.19 78 THR A CA 1
ATOM 623 C C . THR A 1 78 ? -37.565 10.278 54.760 1.00 65.19 78 THR A C 1
ATOM 625 O O . THR A 1 78 ? -36.764 9.531 55.326 1.00 65.19 78 THR A O 1
ATOM 628 N N . ASN A 1 79 ? -38.032 11.372 55.361 1.00 52.38 79 ASN A N 1
ATOM 629 C CA . ASN A 1 79 ? -37.777 11.601 56.786 1.00 52.38 79 ASN A CA 1
ATOM 630 C C . ASN A 1 79 ? -38.375 10.436 57.599 1.00 52.38 79 ASN A C 1
ATOM 632 O O . ASN A 1 79 ? -39.294 9.779 57.121 1.00 52.38 79 ASN A O 1
ATOM 636 N N . ARG A 1 80 ? -37.951 10.216 58.858 1.00 56.28 80 ARG A N 1
ATOM 637 C CA . ARG A 1 80 ? -38.468 9.143 59.758 1.00 56.28 80 ARG A CA 1
ATOM 638 C C . ARG A 1 80 ? -40.007 9.047 59.883 1.00 56.28 80 ARG A C 1
ATOM 640 O O . ARG A 1 80 ? -40.505 8.105 60.483 1.00 56.28 80 ARG A O 1
ATOM 647 N N . LYS A 1 81 ? -40.752 10.023 59.354 1.00 63.56 81 LYS A N 1
ATOM 648 C CA . LYS A 1 81 ? -42.218 10.050 59.254 1.00 63.56 81 LYS A CA 1
ATOM 649 C C . LYS A 1 81 ? -42.781 9.524 57.916 1.00 63.56 81 LYS A C 1
ATOM 651 O O . LYS A 1 81 ? -43.985 9.606 57.721 1.00 63.56 81 LYS A O 1
ATOM 656 N N . GLY A 1 82 ? -41.951 9.018 57.000 1.00 57.28 82 GLY A N 1
ATOM 657 C CA . GLY A 1 82 ? -42.381 8.351 55.762 1.00 57.28 82 GLY A CA 1
ATOM 658 C C . GLY A 1 82 ? -42.935 9.260 54.656 1.00 57.28 82 GLY A C 1
ATOM 659 O O . GLY A 1 82 ? -43.499 8.753 53.695 1.00 57.28 82 GLY A O 1
ATOM 660 N N . SER A 1 83 ? -42.795 10.586 54.760 1.00 57.94 83 SER A N 1
ATOM 661 C CA . SER A 1 83 ? -43.243 11.508 53.704 1.00 57.94 83 SER A CA 1
ATOM 662 C C . SER A 1 83 ? -42.142 11.710 52.665 1.00 57.94 83 SER A C 1
ATOM 664 O O . SER A 1 83 ? -41.019 12.065 53.034 1.00 57.94 83 SER A O 1
ATOM 666 N N . ALA A 1 84 ? -42.475 11.524 51.387 1.00 61.19 84 ALA A N 1
ATOM 667 C CA . ALA A 1 84 ? -41.588 11.813 50.264 1.00 61.19 84 ALA A CA 1
ATOM 668 C C . ALA A 1 84 ? -41.331 13.326 50.166 1.00 61.19 84 ALA A C 1
ATOM 670 O O . ALA A 1 84 ? -42.282 14.110 50.145 1.00 61.19 84 ALA A O 1
ATOM 671 N N . VAL A 1 85 ? -40.061 13.740 50.118 1.00 58.25 85 VAL A N 1
ATOM 672 C CA . VAL A 1 85 ? -39.684 15.106 49.729 1.00 58.25 85 VAL A CA 1
ATOM 673 C C . VAL A 1 85 ? -39.314 15.106 48.246 1.00 58.25 85 VAL A C 1
ATOM 675 O O . VAL A 1 85 ? -38.378 14.435 47.823 1.00 58.25 85 VAL A O 1
ATOM 678 N N . SER A 1 86 ? -40.085 15.825 47.434 1.00 58.78 86 SER A N 1
ATOM 679 C CA . SER A 1 86 ? -39.826 16.011 46.005 1.00 58.78 86 SER A CA 1
ATOM 680 C C . SER A 1 86 ? -38.565 16.857 45.809 1.00 58.78 86 SER A C 1
ATOM 682 O O . SER A 1 86 ? -38.555 18.042 46.143 1.00 58.78 86 SER A O 1
ATOM 684 N N . ALA A 1 87 ? -37.501 16.250 45.286 1.00 62.16 87 ALA A N 1
ATOM 685 C CA . ALA A 1 87 ? -36.266 16.935 44.932 1.00 62.16 87 ALA A CA 1
ATOM 686 C C . ALA A 1 87 ? -36.304 17.351 43.451 1.00 62.16 87 ALA A C 1
ATOM 688 O O . ALA A 1 87 ? -36.328 16.490 42.582 1.00 62.16 87 ALA A O 1
ATOM 689 N N . PHE A 1 88 ? -36.306 18.668 43.215 1.00 58.53 88 PHE A N 1
ATOM 690 C CA . PHE A 1 88 ? -35.774 19.359 42.031 1.00 58.53 88 PHE A CA 1
ATOM 691 C C . PHE A 1 88 ? -36.199 18.833 40.639 1.00 58.53 88 PHE A C 1
ATOM 693 O O . PHE A 1 88 ? -35.599 17.916 40.087 1.00 58.53 88 PHE A O 1
ATOM 700 N N . ASP A 1 89 ? -37.172 19.517 40.028 1.00 60.81 89 ASP A N 1
ATOM 701 C CA . ASP A 1 89 ? -37.433 19.486 38.579 1.00 60.81 89 ASP A CA 1
ATOM 702 C C . ASP A 1 89 ? -36.389 20.360 37.858 1.00 60.81 89 ASP A C 1
ATOM 704 O O . ASP A 1 89 ? -36.611 21.527 37.537 1.00 60.81 89 ASP A O 1
ATOM 708 N N . GLY A 1 90 ? -35.173 19.833 37.739 1.00 55.19 90 GLY A N 1
ATOM 709 C CA . GLY A 1 90 ? -34.066 20.480 37.046 1.00 55.19 90 GLY A CA 1
ATOM 710 C C . GLY A 1 90 ? -34.016 20.076 35.590 1.00 55.19 90 GLY A C 1
ATOM 711 O O . GLY A 1 90 ? -33.420 19.051 35.265 1.00 55.19 90 GLY A O 1
ATOM 712 N N . GLY A 1 91 ? -34.630 20.889 34.734 1.00 56.47 91 GLY A N 1
ATOM 713 C CA . GLY A 1 91 ? -34.645 20.706 33.289 1.00 56.47 91 GLY A CA 1
ATOM 714 C C . GLY A 1 91 ? -33.262 20.511 32.661 1.00 56.47 91 GLY A C 1
ATOM 715 O O . GLY A 1 91 ? -32.247 21.058 33.095 1.00 56.47 91 GLY A O 1
ATOM 716 N N . SER A 1 92 ? -33.238 19.723 31.592 1.00 56.62 92 SER A N 1
ATOM 717 C CA . SER A 1 92 ? -32.154 19.715 30.613 1.00 56.62 92 SER A CA 1
ATOM 718 C C . SER A 1 92 ? -32.756 19.451 29.236 1.00 56.62 92 SER A C 1
ATOM 720 O O . SER A 1 92 ? -32.989 18.311 28.841 1.00 56.62 92 SER A O 1
ATOM 722 N N . ASP A 1 93 ? -33.032 20.530 28.514 1.00 51.75 93 ASP A N 1
ATOM 723 C CA . ASP A 1 93 ? -33.252 20.558 27.075 1.00 51.75 93 ASP A CA 1
ATOM 724 C C . ASP A 1 93 ? -31.894 20.462 26.364 1.00 51.75 93 ASP A C 1
ATOM 726 O O . ASP A 1 93 ? -31.291 21.443 25.940 1.00 51.75 93 ASP A O 1
ATOM 730 N N . SER A 1 94 ? -31.363 19.248 26.239 1.00 50.62 94 SER A N 1
ATOM 731 C CA . SER A 1 94 ? -30.169 19.036 25.419 1.00 50.62 94 SER A CA 1
ATOM 732 C C . SER A 1 94 ? -30.559 19.067 23.934 1.00 50.62 94 SER A C 1
ATOM 734 O O . SER A 1 94 ? -30.941 18.050 23.357 1.00 50.62 94 SER A O 1
ATOM 736 N N . SER A 1 95 ? -30.506 20.251 23.314 1.00 55.81 95 SER A N 1
ATOM 737 C CA . SER A 1 95 ? -30.552 20.400 21.853 1.00 55.81 95 SER A CA 1
ATOM 738 C C . SER A 1 95 ? -29.222 19.950 21.253 1.00 55.81 95 SER A C 1
ATOM 740 O O . SER A 1 95 ? -28.209 20.632 21.377 1.00 55.81 95 SER A O 1
ATOM 742 N N . SER A 1 96 ? -29.220 18.791 20.598 1.00 53.38 96 SER A N 1
ATOM 743 C CA . SER A 1 96 ? -28.113 18.360 19.745 1.00 53.38 96 SER A CA 1
ATOM 744 C C . SER A 1 96 ? -28.286 18.998 18.364 1.00 53.38 96 SER A C 1
ATOM 746 O O . SER A 1 96 ? -29.037 18.474 17.539 1.00 53.38 96 SER A O 1
ATOM 748 N N . GLU A 1 97 ? -27.608 20.119 18.096 1.00 52.41 97 GLU A N 1
ATOM 749 C CA . GLU A 1 97 ? -27.410 20.590 16.719 1.00 52.41 97 GLU A CA 1
ATOM 750 C C . GLU A 1 97 ? -26.620 19.528 15.952 1.00 52.41 97 GLU A C 1
ATOM 752 O O . GLU A 1 97 ? -25.491 19.183 16.297 1.00 52.41 97 GLU A O 1
ATOM 757 N N . SER A 1 98 ? -27.257 18.960 14.934 1.00 54.59 98 SER A N 1
ATOM 758 C CA . SER A 1 98 ? -26.623 18.057 13.982 1.00 54.59 98 SER A CA 1
ATOM 759 C C . SER A 1 98 ? -26.359 18.867 12.716 1.00 54.59 98 SER A C 1
ATOM 761 O O . SER A 1 98 ? -27.286 19.112 11.948 1.00 54.59 98 SER A O 1
ATOM 763 N N . GLU A 1 99 ? -25.120 19.313 12.519 1.00 56.16 99 GLU A N 1
ATOM 764 C CA . GLU A 1 99 ? -24.659 19.869 11.241 1.00 56.16 99 GLU A CA 1
ATOM 765 C C . GLU A 1 99 ? -24.675 18.753 10.177 1.00 56.16 99 GLU A C 1
ATOM 767 O O . GLU A 1 99 ? -24.073 17.695 10.400 1.00 56.16 99 GLU A O 1
ATOM 772 N N . PRO A 1 100 ? -25.357 18.918 9.030 1.00 56.75 100 PRO A N 1
ATOM 773 C CA . PRO A 1 100 ? -25.236 17.974 7.931 1.00 56.75 100 PRO A CA 1
ATOM 774 C C . PRO A 1 100 ? -23.898 18.156 7.201 1.00 56.75 100 PRO A C 1
ATOM 776 O O . PRO A 1 100 ? -23.566 19.237 6.721 1.00 56.75 100 PRO A O 1
ATOM 779 N N . GLU A 1 101 ? -23.165 17.049 7.095 1.00 51.25 101 GLU A N 1
ATOM 780 C CA . GLU A 1 101 ? -21.937 16.877 6.320 1.00 51.25 101 GLU A CA 1
ATOM 781 C C . GLU A 1 101 ? -22.145 17.312 4.852 1.00 51.25 101 GLU A C 1
ATOM 783 O O . GLU A 1 101 ? -22.953 16.725 4.125 1.00 51.25 101 GLU A O 1
ATOM 788 N N . GLU A 1 102 ? -21.431 18.346 4.397 1.00 55.72 102 GLU A N 1
ATOM 789 C CA . GLU A 1 102 ? -21.444 18.768 2.994 1.00 55.72 102 GLU A CA 1
ATOM 790 C C . GLU A 1 102 ? -20.476 17.881 2.180 1.00 55.72 102 GLU A C 1
ATOM 792 O O . GLU A 1 102 ? -19.269 17.874 2.442 1.00 55.72 102 GLU A O 1
ATOM 797 N N . PRO A 1 103 ? -20.950 17.108 1.182 1.00 57.12 103 PRO A N 1
ATOM 798 C CA . PRO A 1 103 ? -20.067 16.285 0.366 1.00 57.12 103 PRO A CA 1
ATOM 799 C C . PRO A 1 103 ? -19.231 17.165 -0.581 1.00 57.12 103 PRO A C 1
ATOM 801 O O . PRO A 1 103 ? -19.781 18.054 -1.236 1.00 57.12 103 PRO A O 1
ATOM 804 N N . PRO A 1 104 ? -17.920 16.898 -0.762 1.00 56.78 104 PRO A N 1
ATOM 805 C CA . PRO A 1 104 ? -17.079 17.699 -1.644 1.00 56.78 104 PRO A CA 1
ATOM 806 C C . PRO A 1 104 ? -17.520 17.540 -3.105 1.00 56.78 104 PRO A C 1
ATOM 808 O O . PRO A 1 104 ? -17.229 16.545 -3.780 1.00 56.78 104 PRO A O 1
ATOM 811 N N . THR A 1 105 ? -18.215 18.549 -3.633 1.00 53.16 105 THR A N 1
ATOM 812 C CA . THR A 1 105 ? -18.617 18.591 -5.039 1.00 53.16 105 THR A CA 1
ATOM 813 C C . THR A 1 105 ? -17.398 18.831 -5.931 1.00 53.16 105 THR A C 1
ATOM 815 O O . THR A 1 105 ? -16.908 19.949 -6.079 1.00 53.16 105 THR A O 1
ATOM 818 N N . ARG A 1 106 ? -16.914 17.769 -6.580 1.00 61.78 106 ARG A N 1
ATOM 819 C CA . ARG A 1 106 ? -15.911 17.834 -7.655 1.00 61.78 106 ARG A CA 1
ATOM 820 C C . ARG A 1 106 ? -16.514 18.477 -8.909 1.00 61.78 106 ARG A C 1
ATOM 822 O O . ARG A 1 106 ? -17.301 17.818 -9.581 1.00 61.78 106 ARG A O 1
ATOM 829 N N . LYS A 1 107 ? -16.106 19.696 -9.284 1.00 59.25 107 LYS A N 1
ATOM 830 C CA . LYS A 1 107 ? -16.235 20.290 -10.642 1.00 59.25 107 LYS A CA 1
ATOM 831 C C . LYS A 1 107 ? -15.154 21.378 -10.770 1.00 59.25 107 LYS A C 1
ATOM 833 O O . LYS A 1 107 ? -14.983 22.132 -9.831 1.00 59.25 107 LYS A O 1
ATOM 838 N N . LYS A 1 108 ? -14.398 21.590 -11.845 1.00 61.25 108 LYS A N 1
ATOM 839 C CA . LYS A 1 108 ? -14.291 21.039 -13.202 1.00 61.25 108 LYS A CA 1
ATOM 840 C C . LYS A 1 108 ? -12.956 21.593 -13.743 1.00 61.25 108 LYS A C 1
ATOM 842 O O . LYS A 1 108 ? -12.676 22.771 -13.540 1.00 61.25 108 LYS A O 1
ATOM 847 N N . LEU A 1 109 ? -12.166 20.781 -14.445 1.00 52.12 109 LEU A N 1
ATOM 848 C CA . LEU A 1 109 ? -11.053 21.258 -15.274 1.00 52.12 109 LEU A CA 1
ATOM 849 C C . LEU A 1 109 ? -11.618 22.185 -16.360 1.00 52.12 109 LEU A C 1
ATOM 851 O O . LEU A 1 109 ? -12.479 21.762 -17.133 1.00 52.12 109 LEU A O 1
ATOM 855 N N . ARG A 1 110 ? -11.156 23.437 -16.412 1.00 50.75 110 ARG A N 1
ATOM 856 C CA . ARG A 1 110 ? -11.383 24.319 -17.558 1.00 50.75 110 ARG A CA 1
ATOM 857 C C . ARG A 1 110 ? -10.214 24.154 -18.522 1.00 50.75 110 ARG A C 1
ATOM 859 O O . ARG A 1 110 ? -9.150 24.719 -18.305 1.00 50.75 110 ARG A O 1
ATOM 866 N N . ALA A 1 111 ? -10.433 23.357 -19.559 1.00 49.00 111 ALA A N 1
ATOM 867 C CA . ALA A 1 111 ? -9.720 23.495 -20.818 1.00 49.00 111 ALA A CA 1
ATOM 868 C C . ALA A 1 111 ? -10.425 24.588 -21.630 1.00 49.00 111 ALA A C 1
ATOM 870 O O . ALA A 1 111 ? -11.649 24.594 -21.648 1.00 49.00 111 ALA A O 1
ATOM 871 N N . GLU A 1 112 ? -9.673 25.497 -22.244 1.00 46.34 112 GLU A N 1
ATOM 872 C CA . GLU A 1 112 ? -9.965 26.076 -23.564 1.00 46.34 112 GLU A CA 1
ATOM 873 C C . GLU A 1 112 ? -8.651 26.685 -24.122 1.00 46.34 112 GLU A C 1
ATOM 875 O O . GLU A 1 112 ? -7.835 27.172 -23.332 1.00 46.34 112 GLU A O 1
ATOM 880 N N . PRO A 1 113 ? -8.429 26.632 -25.449 1.00 49.59 113 PRO A N 1
ATOM 881 C CA . PRO A 1 113 ? -7.206 27.049 -26.134 1.00 49.59 113 PRO A CA 1
ATOM 882 C C . PRO A 1 113 ? -7.249 28.502 -26.650 1.00 49.59 113 PRO A C 1
ATOM 884 O O . PRO A 1 113 ? -8.315 29.096 -26.826 1.00 49.59 113 PRO A O 1
ATOM 887 N N . SER A 1 114 ? -6.077 29.055 -26.969 1.00 46.91 114 SER A N 1
ATOM 888 C CA . SER A 1 114 ? -5.868 30.147 -27.935 1.00 46.91 114 SER A CA 1
ATOM 889 C C . SER A 1 114 ? -4.460 30.057 -28.498 1.00 46.91 114 SER A C 1
ATOM 891 O O . SER A 1 114 ? -3.536 29.825 -27.686 1.00 46.91 114 SER A O 1
#

Radius of gyration: 32.99 Å; chains: 1; bounding box: 72×36×88 Å

InterPro domains:
  IPR036638 Helix-loop-helix DNA-binding domain superfamily [G3DSA:4.10.280.10] (4-61)
  IPR046347 Basic-leucine zipper domain superfamily [SSF57959] (26-56)

pLDDT: mean 74.31, std 19.55, range [44.53, 98.81]

Organism: Oryzias latipes (NCBI:txid8090)

Sequence (114 aa):
MSENDDIEVDSDASRAQILDKATEYIQFMRRKNHTHQQDIDDLKKQNALLEQQVRALEKAKGNAQLQSNHSSDSSLYTNRKGSAVSAFDGGSDSSSESEPEEPPTRKKLRAEPS